Protein AF-A0A382LM71-F1 (afdb_monomer_lite)

Sequence (47 aa):
MKFRDLGEFVKFLEGKGELVRISTPVSSELEITEIVDRVVKQGGPAL

Radius of gyration: 12.36 Å; chains: 1; bounding box: 26×22×30 Å

Organism: NCBI:txid408172

InterPro domains:
  IPR002830 UbiD decarboxylyase family [PTHR30108] (1-47)
  IPR049383 3-octaprenyl-4-hydroxybenzoate carboxy-lyase-like, N-terminal domain [PF20695] (11-47)

Foldseek 3Di:
DDDPDPVSVQVVCVVVVLADDDPDDDDPPCGVVVVQVVQVVVVGGHD

Secondary structure (DSSP, 8-state):
---SSHHHHHHHHHHHT-B----S---TTTHHHHHHHHHHHTT--B-

Structure (mmCIF, N/CA/C/O backbone):
data_AF-A0A382LM71-F1
#
_entry.id   AF-A0A382LM71-F1
#
loop_
_atom_site.group_PDB
_atom_site.id
_atom_site.type_symbol
_atom_site.label_atom_id
_atom_site.label_alt_id
_atom_site.label_comp_id
_atom_site.label_asym_id
_atom_site.label_entity_id
_atom_site.label_seq_id
_atom_site.pdbx_PDB_ins_code
_atom_site.Cartn_x
_atom_site.Cartn_y
_atom_site.Cartn_z
_atom_site.occupancy
_atom_site.B_iso_or_equiv
_atom_site.auth_seq_id
_atom_site.auth_comp_id
_atom_site.auth_asym_id
_atom_site.auth_atom_id
_atom_site.pdbx_PDB_model_num
ATOM 1 N N . MET A 1 1 ? -8.904 4.728 18.683 1.00 78.00 1 MET A N 1
ATOM 2 C CA . MET A 1 1 ? -8.861 3.248 18.659 1.00 78.00 1 MET A CA 1
ATOM 3 C C . MET A 1 1 ? -7.423 2.831 18.918 1.00 78.00 1 MET A C 1
ATOM 5 O O . MET A 1 1 ? -6.537 3.513 18.419 1.00 78.00 1 MET A O 1
ATOM 9 N N . LYS A 1 2 ? -7.174 1.804 19.735 1.00 89.81 2 LYS A N 1
ATOM 10 C CA . LYS A 1 2 ? -5.816 1.316 20.012 1.00 89.81 2 LYS A CA 1
ATOM 11 C C . LYS A 1 2 ? -5.670 -0.055 19.360 1.00 89.81 2 LYS A C 1
ATOM 13 O O . LYS A 1 2 ? -6.404 -0.962 19.734 1.00 89.81 2 LYS A O 1
ATOM 18 N N . PHE A 1 3 ? -4.773 -0.168 18.388 1.00 97.06 3 PHE A N 1
ATOM 19 C CA . PHE A 1 3 ? -4.411 -1.446 17.777 1.00 97.06 3 PHE A CA 1
ATOM 20 C C . PHE A 1 3 ? -3.311 -2.106 18.610 1.00 97.06 3 PHE A C 1
ATOM 22 O O . PHE A 1 3 ? -2.449 -1.416 19.162 1.00 97.06 3 PHE A O 1
ATOM 29 N N . ARG A 1 4 ? -3.366 -3.429 18.738 1.00 95.88 4 ARG A N 1
ATOM 30 C CA . ARG A 1 4 ? -2.362 -4.244 19.430 1.00 95.88 4 ARG A CA 1
ATOM 31 C C . ARG A 1 4 ? -1.092 -4.393 18.606 1.00 95.88 4 ARG A C 1
ATOM 33 O O . ARG A 1 4 ? -0.008 -4.382 19.178 1.00 95.88 4 ARG A O 1
ATOM 40 N N . ASP A 1 5 ? -1.235 -4.514 17.290 1.00 97.69 5 ASP A N 1
ATOM 41 C CA . ASP A 1 5 ? -0.136 -4.680 16.344 1.00 97.69 5 ASP A CA 1
ATOM 42 C C . ASP A 1 5 ? -0.504 -4.158 14.943 1.00 97.69 5 ASP A C 1
ATOM 44 O O . ASP A 1 5 ? -1.619 -3.689 14.692 1.00 97.69 5 ASP A O 1
ATOM 48 N N . LEU A 1 6 ? 0.463 -4.232 14.024 1.00 97.19 6 LEU A N 1
ATOM 49 C CA . LEU A 1 6 ? 0.289 -3.818 12.633 1.00 97.19 6 LEU A CA 1
ATOM 50 C C . LEU A 1 6 ? -0.726 -4.692 11.881 1.00 97.19 6 LEU A C 1
ATOM 52 O O . LEU A 1 6 ? -1.466 -4.182 11.046 1.00 97.19 6 LEU A O 1
ATOM 56 N N . GLY A 1 7 ? -0.796 -5.991 12.170 1.00 97.31 7 GLY A N 1
ATOM 57 C CA . GLY A 1 7 ? -1.723 -6.900 11.496 1.00 97.31 7 GLY A CA 1
ATOM 58 C C . GLY A 1 7 ? -3.183 -6.578 11.815 1.00 97.31 7 GLY A C 1
ATOM 59 O O . GLY A 1 7 ? -4.038 -6.629 10.931 1.00 97.31 7 GLY A O 1
ATOM 60 N N . GLU A 1 8 ? -3.477 -6.201 13.060 1.00 97.88 8 GLU A N 1
ATOM 61 C CA . GLU A 1 8 ? -4.800 -5.727 13.472 1.00 97.88 8 GLU A CA 1
ATOM 62 C C . GLU A 1 8 ? -5.171 -4.407 12.784 1.00 97.88 8 GLU A C 1
ATOM 64 O O . GLU A 1 8 ? -6.311 -4.244 12.346 1.00 97.88 8 GLU A O 1
ATOM 69 N N . PHE A 1 9 ? -4.207 -3.498 12.616 1.00 97.50 9 PHE A N 1
ATOM 70 C CA . PHE A 1 9 ? -4.408 -2.260 11.863 1.00 97.50 9 PHE A CA 1
ATOM 71 C C . PHE A 1 9 ? -4.686 -2.518 10.373 1.00 97.50 9 PHE A C 1
ATOM 73 O O . PHE A 1 9 ? -5.643 -1.977 9.825 1.00 97.50 9 PHE A O 1
ATOM 80 N N . VAL A 1 10 ? -3.919 -3.402 9.728 1.00 97.25 10 VAL A N 1
ATOM 81 C CA . VAL A 1 10 ? -4.114 -3.775 8.314 1.00 97.25 10 VAL A CA 1
ATOM 82 C C . VAL A 1 10 ? -5.501 -4.384 8.088 1.00 97.25 10 VAL A C 1
ATOM 84 O O . VAL A 1 10 ? -6.212 -3.975 7.174 1.00 97.25 10 VAL A O 1
ATOM 87 N N . LYS A 1 11 ? -5.935 -5.306 8.960 1.00 96.81 11 LYS A N 1
ATOM 88 C CA . LYS A 1 11 ? -7.289 -5.890 8.899 1.00 96.81 11 LYS A CA 1
ATOM 89 C C . LYS A 1 11 ? -8.385 -4.847 9.096 1.00 96.81 11 LYS A C 1
ATOM 91 O O . LYS A 1 11 ? -9.446 -4.950 8.486 1.00 96.81 11 LYS A O 1
ATOM 96 N N . PHE A 1 12 ? -8.146 -3.857 9.956 1.00 97.44 12 PHE A N 1
ATOM 97 C CA . PHE A 1 12 ? -9.076 -2.751 10.147 1.00 97.44 12 PHE A CA 1
ATOM 98 C C . PHE A 1 12 ? -9.238 -1.917 8.869 1.00 97.44 12 PHE A C 1
ATOM 100 O O . PHE A 1 12 ? -10.374 -1.624 8.501 1.00 97.44 12 PHE A O 1
ATOM 107 N N . LEU A 1 13 ? -8.143 -1.587 8.173 1.00 97.19 13 LEU A N 1
ATOM 108 C CA . LEU A 1 13 ? -8.201 -0.877 6.889 1.00 97.19 13 LEU A CA 1
ATOM 109 C C . LEU A 1 13 ? -8.923 -1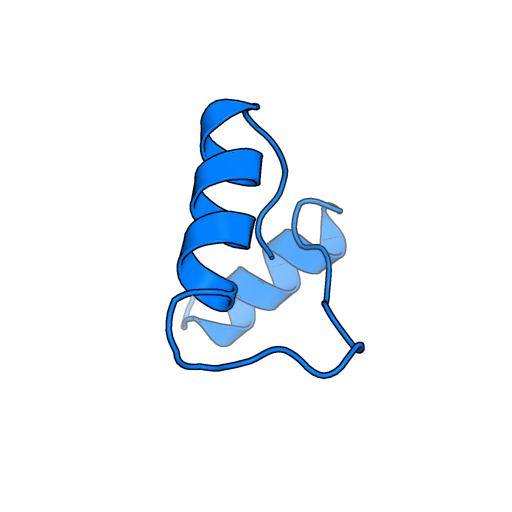.703 5.815 1.00 97.19 13 LEU A C 1
ATOM 111 O O . LEU A 1 13 ? -9.810 -1.188 5.138 1.00 97.19 13 LEU A O 1
ATOM 115 N N . GLU A 1 14 ? -8.620 -3.000 5.718 1.00 96.38 14 GLU A N 1
ATOM 116 C CA . GLU A 1 14 ? -9.276 -3.926 4.783 1.00 96.38 14 GLU A CA 1
ATOM 117 C C . GLU A 1 14 ? -10.791 -4.008 5.027 1.00 96.38 14 GLU A C 1
ATOM 119 O O . GLU A 1 14 ? -11.583 -3.868 4.098 1.00 96.38 14 GLU A O 1
ATOM 124 N N . GLY A 1 15 ? -11.218 -4.120 6.290 1.00 96.69 15 GLY A N 1
ATOM 125 C CA . GLY A 1 15 ? -12.637 -4.122 6.662 1.00 96.69 15 GLY A CA 1
ATOM 126 C C . GLY A 1 15 ? -13.362 -2.791 6.423 1.00 96.69 15 GLY A C 1
ATOM 127 O O . GLY A 1 15 ? -14.592 -2.761 6.400 1.00 96.69 15 GLY A O 1
ATOM 128 N N . LYS A 1 16 ? -12.623 -1.689 6.250 1.00 96.50 16 LYS A N 1
ATOM 129 C CA . LYS A 1 16 ? -13.160 -0.368 5.892 1.00 96.50 16 LYS A CA 1
ATOM 130 C C . LYS A 1 16 ? -13.144 -0.091 4.389 1.00 96.50 16 LYS A C 1
ATOM 132 O O . LYS A 1 16 ? -13.711 0.916 3.982 1.00 96.50 16 LYS A O 1
ATOM 137 N N . GLY A 1 17 ? -12.545 -0.968 3.580 1.00 95.44 17 GLY A N 1
ATOM 138 C CA . GLY A 1 17 ? -12.317 -0.714 2.155 1.00 95.44 17 GLY A CA 1
ATOM 139 C C . GLY A 1 17 ? -11.212 0.314 1.883 1.00 95.44 17 GLY A C 1
ATOM 140 O O . GLY A 1 17 ? -11.111 0.815 0.771 1.00 95.44 17 GLY A O 1
ATOM 141 N N . GLU A 1 18 ? -10.383 0.616 2.886 1.00 97.00 18 GLU A N 1
ATOM 142 C CA . GLU A 1 18 ? -9.280 1.593 2.832 1.00 97.00 18 GLU A CA 1
ATOM 143 C C . GLU A 1 18 ? -7.933 0.936 2.465 1.00 97.00 18 GLU A C 1
ATOM 145 O O . GLU A 1 18 ? -6.893 1.593 2.467 1.00 97.00 18 GLU A O 1
ATOM 150 N N . LEU A 1 19 ? -7.936 -0.370 2.172 1.00 97.75 19 LEU A N 1
ATOM 151 C CA . LEU A 1 19 ? -6.783 -1.141 1.705 1.00 97.75 19 LEU A CA 1
ATOM 152 C C . LEU A 1 19 ? -7.161 -1.935 0.453 1.00 97.75 19 LEU A C 1
ATOM 154 O O . LEU A 1 19 ? -8.126 -2.699 0.469 1.00 97.75 19 LEU A O 1
ATOM 158 N N . VAL A 1 20 ? -6.362 -1.803 -0.602 1.00 96.88 20 VAL A N 1
ATOM 159 C CA . VAL A 1 20 ? -6.517 -2.530 -1.865 1.00 96.88 20 VAL A CA 1
ATOM 160 C C . VAL A 1 20 ? -5.318 -3.445 -2.072 1.00 96.88 20 VAL A C 1
ATOM 162 O O . VAL A 1 20 ? -4.209 -2.974 -2.257 1.00 96.88 20 VAL A O 1
ATOM 165 N N . ARG A 1 21 ? -5.531 -4.764 -2.110 1.00 96.81 21 ARG A N 1
ATOM 166 C CA . ARG A 1 21 ? -4.438 -5.724 -2.323 1.00 96.81 21 ARG A CA 1
ATOM 167 C C . ARG A 1 21 ? -4.034 -5.818 -3.790 1.00 96.81 21 ARG A C 1
ATOM 169 O O . ARG A 1 21 ? -4.870 -6.083 -4.653 1.00 96.81 21 ARG A O 1
ATOM 176 N N . ILE A 1 22 ? -2.734 -5.728 -4.050 1.00 96.44 22 ILE A N 1
ATOM 177 C CA . ILE A 1 22 ? -2.152 -5.988 -5.369 1.00 96.44 22 ILE A CA 1
ATOM 178 C C . ILE A 1 22 ? -1.749 -7.465 -5.459 1.00 96.44 22 ILE A C 1
ATOM 180 O O . ILE A 1 22 ? -0.827 -7.911 -4.781 1.00 96.44 22 ILE A O 1
ATOM 184 N N . SER A 1 23 ? -2.448 -8.241 -6.292 1.00 97.50 23 SER A N 1
ATOM 185 C CA . SER A 1 23 ? -2.107 -9.646 -6.582 1.00 97.50 23 SER A CA 1
ATOM 186 C C . SER A 1 23 ? -1.238 -9.817 -7.830 1.0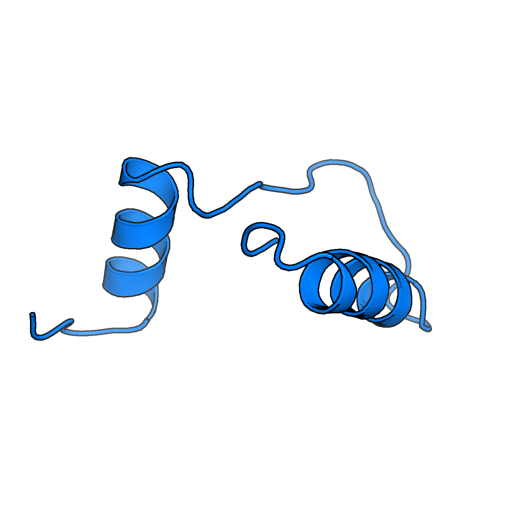0 97.50 23 SER A C 1
ATOM 188 O O . SER A 1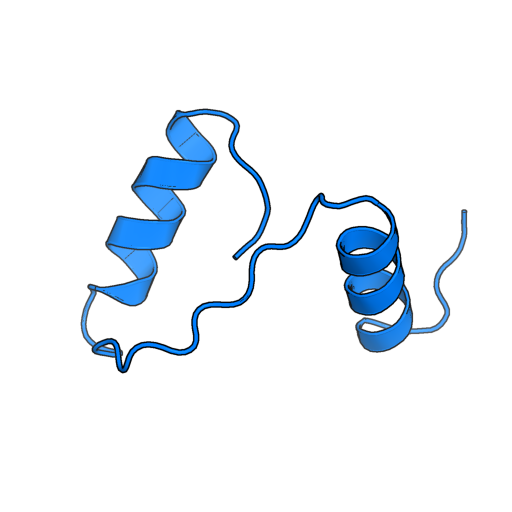 23 ? -0.667 -10.885 -8.046 1.00 97.50 23 SER A O 1
ATOM 190 N N . THR A 1 24 ? -1.179 -8.793 -8.679 1.00 97.81 24 THR A N 1
ATOM 191 C CA . THR A 1 24 ? -0.358 -8.796 -9.891 1.00 97.81 24 THR A CA 1
ATOM 192 C C . THR A 1 24 ? 1.119 -8.687 -9.505 1.00 97.81 24 THR A C 1
ATOM 194 O O . THR A 1 24 ? 1.444 -7.862 -8.651 1.00 97.81 24 THR A O 1
ATOM 197 N N . PRO A 1 25 ? 2.023 -9.481 -10.108 1.00 98.31 25 PRO A N 1
ATOM 198 C CA . PRO A 1 25 ? 3.455 -9.319 -9.889 1.00 98.31 25 PRO A CA 1
ATOM 199 C C . PRO A 1 25 ? 3.912 -7.901 -10.242 1.00 98.31 25 PRO A C 1
ATOM 201 O O . PRO A 1 25 ? 3.559 -7.391 -11.303 1.00 98.31 25 PRO A O 1
ATOM 204 N N . VAL A 1 26 ? 4.713 -7.303 -9.363 1.00 97.94 26 VAL A N 1
ATOM 205 C CA . VAL A 1 26 ? 5.325 -5.981 -9.540 1.00 97.94 26 VAL A CA 1
ATOM 206 C C . VAL A 1 26 ? 6.811 -6.057 -9.208 1.00 97.94 26 VAL A C 1
ATOM 208 O O . VAL A 1 26 ? 7.239 -6.863 -8.377 1.00 97.94 26 VAL A O 1
ATOM 211 N N . SER A 1 27 ? 7.603 -5.220 -9.863 1.00 98.50 27 SER A N 1
ATOM 212 C CA . SER A 1 27 ? 9.031 -5.070 -9.630 1.00 98.50 27 SER A CA 1
ATOM 213 C C . SER A 1 27 ? 9.305 -4.368 -8.301 1.00 98.50 27 SER A C 1
ATOM 215 O O . SER A 1 27 ? 8.717 -3.339 -7.964 1.00 98.50 27 SER A O 1
ATOM 217 N N . SER A 1 28 ? 10.275 -4.886 -7.550 1.00 97.88 28 SER A N 1
ATOM 218 C CA . SER A 1 28 ? 10.820 -4.184 -6.384 1.00 97.88 28 SER A CA 1
ATOM 219 C C . SER A 1 28 ? 11.696 -2.991 -6.770 1.00 97.88 28 SER A C 1
ATOM 221 O O . SER A 1 28 ? 11.948 -2.119 -5.941 1.00 97.88 28 SER A O 1
ATOM 223 N N . GLU A 1 29 ? 12.188 -2.953 -8.010 1.00 98.50 29 GLU A N 1
ATOM 224 C CA . GLU A 1 29 ? 12.971 -1.836 -8.525 1.00 98.50 29 GLU A CA 1
ATOM 225 C C . GLU A 1 29 ? 12.025 -0.730 -8.998 1.00 98.50 29 GLU A C 1
ATOM 227 O O . GLU A 1 29 ? 11.515 -0.753 -10.114 1.00 98.50 29 GLU A O 1
ATOM 232 N N . LEU A 1 30 ? 11.785 0.231 -8.104 1.00 98.44 30 LEU A N 1
ATOM 233 C CA . LEU A 1 30 ? 11.070 1.498 -8.315 1.00 98.44 30 LEU A CA 1
ATOM 234 C C . LEU A 1 30 ? 9.583 1.423 -8.718 1.00 98.44 30 LEU A C 1
ATOM 236 O O . LEU A 1 30 ? 8.862 2.402 -8.519 1.00 98.44 30 LEU A O 1
ATOM 240 N N . GLU A 1 31 ? 9.079 0.291 -9.203 1.00 98.50 31 GLU A N 1
ATOM 241 C CA . GLU A 1 31 ? 7.672 0.156 -9.597 1.00 98.50 31 GLU A CA 1
ATOM 242 C C . GLU A 1 31 ? 6.731 0.268 -8.390 1.00 98.50 31 GLU A C 1
ATOM 244 O O . GLU A 1 31 ? 5.829 1.103 -8.404 1.00 98.50 31 GLU A O 1
ATOM 249 N N . ILE A 1 32 ? 6.985 -0.474 -7.300 1.00 98.38 32 ILE A N 1
ATOM 250 C CA . ILE A 1 32 ? 6.195 -0.352 -6.055 1.00 98.38 32 ILE A CA 1
ATOM 251 C C . ILE A 1 32 ? 6.131 1.110 -5.587 1.00 98.38 32 ILE A C 1
ATOM 253 O O . ILE A 1 32 ? 5.070 1.593 -5.191 1.00 98.38 32 ILE A O 1
ATOM 257 N N . THR A 1 33 ? 7.251 1.836 -5.656 1.00 98.19 33 THR A N 1
ATOM 258 C CA . THR A 1 33 ? 7.303 3.232 -5.207 1.00 98.19 33 THR A CA 1
ATOM 259 C C . THR A 1 33 ? 6.525 4.181 -6.113 1.00 98.19 33 THR A C 1
ATOM 261 O O . THR A 1 33 ? 5.852 5.061 -5.587 1.00 98.19 33 THR A O 1
ATOM 264 N N . GLU A 1 34 ? 6.566 4.008 -7.440 1.00 98.50 34 GLU A N 1
ATOM 265 C CA . GLU A 1 34 ? 5.770 4.835 -8.363 1.00 98.50 34 GLU A CA 1
ATOM 266 C C . GLU A 1 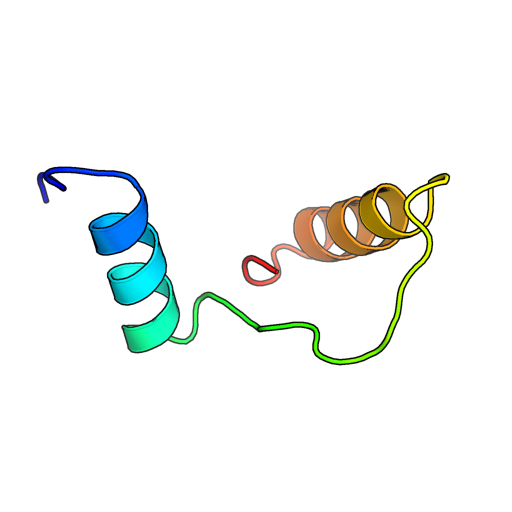34 ? 4.276 4.614 -8.145 1.00 98.50 34 GLU A C 1
ATOM 268 O O . GLU A 1 34 ? 3.522 5.582 -8.033 1.00 98.50 34 GLU A O 1
ATOM 273 N N . ILE A 1 35 ? 3.858 3.350 -8.017 1.00 98.19 35 ILE A N 1
ATOM 274 C CA . ILE A 1 35 ? 2.453 3.000 -7.805 1.00 98.19 35 ILE A CA 1
ATOM 275 C C . ILE A 1 35 ? 1.934 3.675 -6.527 1.00 98.19 35 ILE A C 1
ATOM 277 O O . ILE A 1 35 ? 0.887 4.327 -6.555 1.00 98.19 35 ILE A O 1
ATOM 281 N N . VAL A 1 36 ? 2.672 3.558 -5.417 1.00 97.94 36 VAL A N 1
ATOM 282 C CA . VAL A 1 36 ? 2.292 4.178 -4.138 1.00 97.94 36 VAL A CA 1
ATOM 283 C C . VAL A 1 36 ? 2.302 5.706 -4.234 1.00 97.94 36 VAL A C 1
ATOM 285 O O . VAL A 1 36 ? 1.350 6.342 -3.785 1.00 97.94 36 VAL A O 1
ATOM 288 N N . ASP A 1 37 ? 3.324 6.309 -4.850 1.00 98.50 37 ASP A N 1
ATOM 289 C CA . ASP A 1 37 ? 3.428 7.765 -5.015 1.00 98.50 37 ASP A CA 1
ATOM 290 C C . ASP A 1 37 ? 2.220 8.337 -5.769 1.00 98.50 37 ASP A C 1
ATOM 292 O O . ASP A 1 37 ? 1.601 9.310 -5.323 1.00 98.50 37 ASP A O 1
ATOM 296 N N . ARG A 1 38 ? 1.817 7.686 -6.867 1.00 98.31 38 ARG A N 1
ATOM 297 C CA . ARG A 1 38 ? 0.645 8.085 -7.650 1.00 98.31 38 ARG A CA 1
ATOM 298 C C . ARG A 1 38 ? -0.645 8.004 -6.837 1.00 98.31 38 ARG A C 1
ATOM 300 O O . ARG A 1 38 ? -1.444 8.938 -6.891 1.00 98.31 38 ARG A O 1
ATOM 307 N N . VAL A 1 39 ? -0.859 6.916 -6.095 1.00 98.06 39 VAL A N 1
ATOM 308 C CA . VAL A 1 39 ? -2.087 6.722 -5.306 1.00 98.06 39 VAL A CA 1
ATOM 309 C C . VAL A 1 39 ? -2.165 7.706 -4.140 1.00 98.06 39 VAL A C 1
ATOM 311 O O . VAL A 1 39 ? -3.199 8.348 -3.959 1.00 98.06 39 VAL A O 1
ATOM 314 N N . VAL A 1 40 ? -1.066 7.923 -3.414 1.00 96.81 40 VAL A N 1
ATOM 315 C CA . VAL A 1 40 ? -1.018 8.88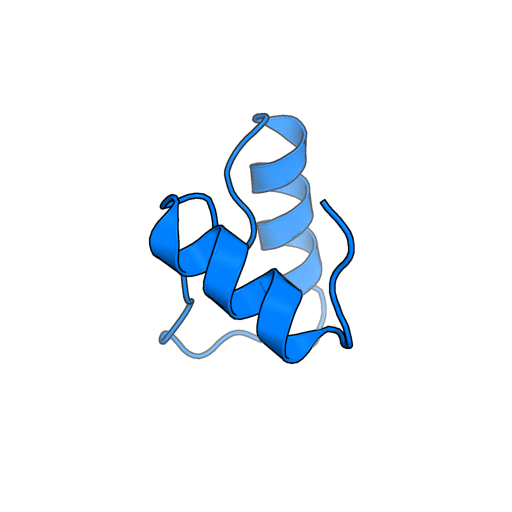3 -2.298 1.00 96.81 40 VAL A CA 1
ATOM 316 C C . VAL A 1 40 ? -1.270 10.311 -2.781 1.00 96.81 40 VAL A C 1
ATOM 318 O O . VAL A 1 40 ? -2.061 11.032 -2.174 1.00 96.81 40 VAL A O 1
ATOM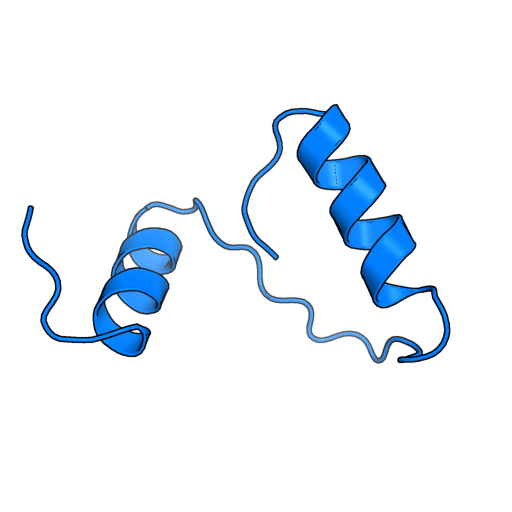 321 N N . LYS A 1 41 ? -0.665 10.725 -3.901 1.00 98.19 41 LYS A N 1
ATOM 322 C CA . LYS A 1 41 ? -0.886 12.063 -4.485 1.00 98.19 41 LYS A CA 1
ATOM 323 C C . LYS A 1 41 ? -2.325 12.298 -4.942 1.00 98.19 41 LYS A C 1
ATOM 325 O O . LYS A 1 41 ? -2.754 13.445 -5.021 1.00 98.19 41 LYS A O 1
ATOM 330 N N . GLN A 1 42 ? -3.063 11.230 -5.228 1.00 97.94 42 GLN A N 1
ATOM 331 C CA . GLN A 1 42 ? -4.484 11.285 -5.571 1.00 97.94 42 GLN A CA 1
ATOM 332 C C . GLN A 1 42 ? -5.399 11.196 -4.340 1.00 97.94 42 GLN A C 1
ATOM 334 O O . GLN A 1 42 ? -6.616 11.262 -4.491 1.00 97.94 42 GLN A O 1
ATOM 339 N N . GLY A 1 43 ? -4.841 11.053 -3.130 1.00 96.38 43 GLY A N 1
ATOM 340 C CA . GLY A 1 43 ? -5.614 10.811 -1.910 1.00 96.38 43 GLY A CA 1
ATOM 341 C C . GLY A 1 43 ? -6.312 9.448 -1.904 1.00 96.38 43 GLY A C 1
ATOM 342 O O . GLY A 1 43 ? -7.370 9.310 -1.298 1.00 96.38 43 GLY A O 1
ATOM 343 N N . GLY A 1 44 ? -5.764 8.472 -2.635 1.00 95.44 44 GLY A N 1
ATOM 344 C CA . GLY A 1 44 ? -6.322 7.131 -2.760 1.00 95.44 44 GLY A CA 1
ATOM 345 C C . GLY A 1 44 ? -6.046 6.225 -1.549 1.00 95.44 44 GLY A C 1
ATOM 346 O O . GLY A 1 44 ? -5.377 6.638 -0.599 1.00 95.44 44 GLY A O 1
ATOM 347 N N . PRO A 1 45 ? -6.565 4.984 -1.582 1.00 96.88 45 PRO A N 1
ATOM 348 C CA . PRO A 1 45 ? -6.466 4.038 -0.472 1.00 96.88 45 PRO A CA 1
ATOM 349 C C . PRO A 1 45 ? -5.033 3.525 -0.273 1.00 96.88 45 PRO A C 1
ATOM 351 O O . PRO A 1 45 ? -4.163 3.697 -1.128 1.00 96.88 45 PRO A O 1
ATOM 354 N N . ALA A 1 46 ? -4.796 2.829 0.839 1.00 97.06 46 ALA A N 1
ATOM 355 C CA . ALA A 1 46 ? -3.574 2.051 1.007 1.00 97.06 46 ALA A CA 1
ATOM 356 C C . ALA A 1 46 ? -3.521 0.887 -0.002 1.00 97.06 46 ALA A C 1
ATOM 358 O O . ALA A 1 46 ? -4.563 0.377 -0.426 1.00 97.06 46 ALA A O 1
ATOM 359 N N . LEU A 1 47 ? -2.305 0.456 -0.350 1.00 96.25 47 LEU A N 1
ATOM 360 C CA . LEU A 1 47 ? -2.016 -0.650 -1.272 1.00 96.25 47 LEU A CA 1
ATOM 361 C C . LEU A 1 47 ? -1.287 -1.799 -0.563 1.00 96.25 47 LEU A C 1
ATOM 363 O O . LEU A 1 47 ? -0.490 -1.489 0.352 1.00 96.25 47 LEU A O 1
#

pLDDT: mean 96.84, std 3.1, range [78.0, 98.5]